Protein 6NDT (pdb70)

Solvent-accessible surface area: 8958 Å² total

Sequence (176 aa):
AKATTSVNYANLDKRLPELPEGANRAQILESTWSTEFKVYDSFGEAHELQIDFARVPGEVNAWRATVNVDPTNADATATRVGIGTTDGVQNSFIVRFDNNGHLASVTDTAGNVTSPAGQVLVQISYNVVGANPDEAGAPTRHTFDVNLGEIGTSKNTITQFSDKSTTKAYEQDGYT

B-factor: mean 23.81, std 9.83, range [10.83, 78.54]

Foldseek 3Di:
DFFWAEWFKAEDALPQDAQDDPHDPVSVVSFKDKEWDWTAHPVFDIWIKIWIWGADPPDRQKIKIFIAIHVVCRVQFQKAKAQVDRPPFHRMWMWGADPVFWTQWIATPVGDIDDRWFKDKMKMKTFPPPPQDDPVRHGDMDIHIYTQGTTPDRPSHYGHYNDDDDMYTDDIDGHD

Nearest PDB structures (foldseek):
  6ndt-assembly1_B  TM=1.006E+00  e=4.649E-35  Treponema denticola
  6ndw-assembly1_B  TM=9.366E-01  e=1.272E-30  Treponema denticola
  6ndv-assembly1_B  TM=9.357E-01  e=3.887E-30  Treponema denticola
  6ndx-assembly1_B  TM=9.456E-01  e=4.999E-29  Treponema denticola
  6ndx-assembly1_D  TM=9.474E-01  e=1.374E-28  Treponema denticola

Secondary structure (DSSP, 8-state):
-B---EEEE----TTPPPPPTT--HHHHHHT-EEEEEEEE-TTS-EEEEEEEEEEPTT-TTEEEEEEEESGGGHHHHT-EEESS-SSS--SEEEEEE-TTSBEEEEEETT--B--SSSEEEEEEEEE-TTS---TTSPPPEEEEEEEEEETT--TTS-B--SS-----EEEE--B-

Radius of gyration: 16.21 Å; Cα contacts (8 Å, |Δi|>4): 468; chains: 1; bounding box: 36×46×31 Å

Structure (mmCIF, N/CA/C/O backbone):
data_6NDT
#
_entry.id   6NDT
#
_cell.length_a   38.488
_cell.length_b   48.344
_cell.length_c   98.946
_cell.angle_alpha   90.00
_cell.angle_beta   90.00
_cell.angle_gamma   90.00
#
_symmetry.space_group_name_H-M   'P 21 21 21'
#
loop_
_entity.id
_entity.type
_entity.pdbx_description
1 polymer 'Flagellar hook protein FlgE'
2 water water
#
loop_
_atom_site.group_PDB
_atom_site.id
_atom_site.type_symbol
_atom_site.label_atom_id
_atom_site.label_alt_id
_atom_site.label_comp_id
_atom_site.label_asym_id
_atom_site.label_entity_id
_atom_site.label_seq_id
_atom_site.pdbx_PDB_ins_code
_atom_site.Cartn_x
_atom_site.Cartn_y
_atom_site.Cartn_z
_atom_site.occupancy
_atom_site.B_iso_or_equiv
_atom_site.auth_seq_id
_atom_site.auth_comp_id
_atom_site.auth_asym_id
_atom_site.auth_atom_id
_atom_site.pdbx_PDB_model_num
ATOM 1 N N . ALA A 1 2 ? -5.267 11.252 20.028 1.00 36.44 1 ALA B N 1
ATOM 2 C CA . ALA A 1 2 ? -5.272 9.860 19.515 1.00 30.89 1 ALA B CA 1
ATOM 3 C C . ALA A 1 2 ? -3.945 9.559 18.812 1.00 32.21 1 ALA B C 1
ATOM 4 O O . ALA A 1 2 ? -3.454 10.435 18.082 1.00 34.82 1 ALA B O 1
ATOM 11 N N . LYS A 1 3 ? -3.402 8.357 19.021 1.00 24.49 2 LYS B N 1
ATOM 12 C CA . LYS A 1 3 ? -2.159 7.907 18.406 1.00 22.44 2 LYS B CA 1
ATOM 13 C C . LYS A 1 3 ? -2.438 6.639 17.605 1.00 20.86 2 LYS B C 1
ATOM 14 O O . LYS A 1 3 ? -2.936 5.651 18.153 1.00 20.4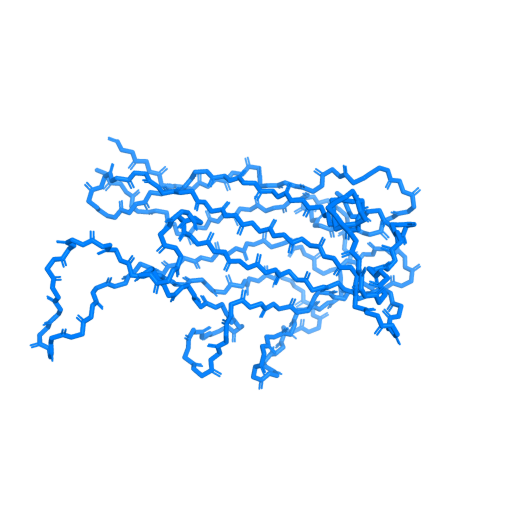7 2 LYS B O 1
ATOM 33 N N . ALA A 1 4 ? -2.111 6.657 16.317 1.00 19.88 3 ALA B N 1
ATOM 34 C CA . ALA A 1 4 ? -2.261 5.461 15.498 1.00 21.28 3 ALA B CA 1
ATOM 35 C C . ALA A 1 4 ? -1.266 4.388 15.926 1.00 18.64 3 ALA B C 1
ATOM 36 O O . ALA A 1 4 ? -0.114 4.673 16.254 1.00 21.11 3 ALA B O 1
ATOM 43 N N . THR A 1 5 ? -1.731 3.140 15.914 1.00 16.68 4 THR B N 1
ATOM 44 C CA . THR A 1 5 ? -0.846 2.005 16.111 1.00 17.11 4 THR B CA 1
ATOM 45 C C . THR A 1 5 ? 0.316 2.050 15.128 1.00 17.05 4 THR B C 1
ATOM 46 O O . THR A 1 5 ? 0.146 2.303 13.930 1.00 16.42 4 THR B O 1
ATOM 57 N N . THR A 1 6 ? 1.508 1.710 15.624 1.00 17.48 5 THR B N 1
ATOM 58 C CA . THR A 1 6 ? 2.741 1.596 14.804 1.00 18.55 5 THR B CA 1
ATOM 59 C C . THR A 1 6 ? 3.307 0.174 14.914 1.00 17.90 5 THR B C 1
ATOM 60 O O . THR A 1 6 ? 3.999 -0.230 13.970 1.00 17.35 5 THR B O 1
ATOM 71 N N . SER A 1 7 ? 3.009 -0.581 15.981 1.00 18.21 6 SER B N 1
ATOM 72 C CA . SER A 1 7 ? 3.568 -1.914 16.126 1.00 18.39 6 SER B CA 1
ATOM 73 C C . SER A 1 7 ? 2.641 -2.760 16.980 1.00 17.40 6 SER B C 1
ATOM 74 O O . SER A 1 7 ? 2.092 -2.279 17.975 1.00 19.91 6 SER B O 1
ATOM 82 N N . VAL A 1 8 ? 2.483 -4.020 16.600 1.00 16.51 7 VAL B N 1
ATOM 83 C CA . VAL A 1 8 ? 1.756 -5.039 17.344 1.00 15.62 7 VAL B CA 1
ATOM 84 C C . VAL A 1 8 ? 2.718 -6.198 17.552 1.00 17.91 7 VAL B C 1
ATOM 85 O O . VAL A 1 8 ? 3.251 -6.741 16.575 1.00 16.82 7 VAL B O 1
ATOM 98 N N . ASN A 1 9 ? 2.929 -6.598 18.795 1.00 16.81 8 ASN B N 1
ATOM 99 C CA . ASN A 1 9 ? 3.866 -7.664 19.133 1.00 16.38 8 ASN B CA 1
ATOM 100 C C . ASN A 1 9 ? 3.103 -8.939 19.437 1.00 18.66 8 ASN B C 1
ATOM 101 O O . ASN A 1 9 ? 2.112 -8.905 20.179 1.00 18.54 8 ASN B O 1
ATOM 112 N N . TYR A 1 10 ? 3.546 -10.043 18.840 1.00 16.89 9 TYR B N 1
ATOM 113 C CA . TYR A 1 10 ? 2.948 -11.390 19.005 1.00 17.14 9 TYR B CA 1
ATOM 114 C C . TYR A 1 10 ? 3.939 -12.312 19.703 1.00 18.33 9 TYR B C 1
ATOM 115 O O . TYR A 1 10 ? 5.154 -12.096 19.580 1.00 21.19 9 TYR B O 1
ATOM 133 N N . ALA A 1 11 ? 3.431 -13.308 20.422 1.00 18.96 10 ALA B N 1
ATOM 134 C CA . ALA A 1 11 ? 4.293 -14.310 21.044 1.00 19.45 10 ALA B CA 1
ATOM 135 C C . ALA A 1 11 ? 3.410 -15.531 21.213 1.00 19.09 10 ALA B C 1
ATOM 136 O O . ALA A 1 11 ? 2.234 -15.516 20.855 1.00 21.20 10 ALA B O 1
ATOM 148 N N . ASN A 1 13 ? 2.642 -19.847 21.114 1.00 15.76 12 ASN B N 1
ATOM 149 C CA . ASN A 1 13 ? 2.954 -21.054 20.301 1.00 14.37 12 ASN B CA 1
ATOM 150 C C . ASN A 1 13 ? 1.887 -21.488 19.286 1.00 14.80 12 ASN B C 1
ATOM 151 O O . ASN A 1 13 ? 0.695 -21.298 19.542 1.00 16.10 12 ASN B O 1
ATOM 162 N N . LEU A 1 14 ? 2.351 -22.069 18.172 1.00 13.23 13 LEU B N 1
ATOM 163 C CA . LEU A 1 14 ? 1.537 -22.773 17.180 1.00 14.53 13 LEU B CA 1
ATOM 164 C C . LEU A 1 14 ? 1.803 -24.269 17.331 1.00 13.21 13 LEU B C 1
ATOM 165 O O . LEU A 1 14 ? 2.953 -24.706 17.284 1.00 14.37 13 LEU B O 1
ATOM 181 N N . ASP A 1 15 ? 0.745 -25.055 17.521 1.00 16.67 14 ASP B N 1
ATOM 182 C CA . ASP A 1 15 ? 0.920 -26.482 17.801 1.00 15.07 14 ASP B CA 1
ATOM 183 C C . ASP A 1 15 ? 1.405 -27.189 16.551 1.00 14.94 14 ASP B C 1
ATOM 184 O O . ASP A 1 15 ? 0.652 -27.341 15.584 1.00 15.15 14 ASP B O 1
ATOM 193 N N . LYS A 1 16 ? 2.638 -27.686 16.593 1.00 15.07 15 LYS B N 1
ATOM 194 C CA . LYS A 1 16 ? 3.190 -28.463 15.479 1.00 17.28 15 LYS B CA 1
ATOM 195 C C . LYS A 1 16 ? 2.296 -29.638 15.091 1.00 17.23 15 LYS B C 1
ATOM 196 O O . LYS A 1 16 ? 2.327 -30.084 13.929 1.00 20.18 15 LYS B O 1
ATOM 215 N N . ARG A 1 17 ? 1.491 -30.154 16.027 1.00 18.14 16 ARG B N 1
ATOM 216 C CA . ARG A 1 17 ? 0.666 -31.340 15.790 1.00 19.39 16 ARG B CA 1
ATOM 217 C C . ARG A 1 17 ? -0.674 -31.023 15.123 1.00 21.41 16 ARG B C 1
ATOM 218 O O . ARG A 1 17 ? -1.426 -31.951 14.809 1.00 23.22 16 ARG B O 1
ATOM 239 N N . LEU A 1 18 ? -0.984 -29.764 14.848 1.00 21.04 17 LEU B N 1
ATOM 240 C CA . LEU A 1 18 ? -2.267 -29.438 14.242 1.00 21.27 17 LEU B CA 1
ATOM 241 C C . LEU A 1 18 ? -2.382 -30.134 12.899 1.00 24.50 17 LEU B C 1
ATOM 242 O O . LEU A 1 18 ? -1.407 -30.178 12.138 1.00 21.80 17 LEU B O 1
ATOM 258 N N . PRO A 1 19 ? -3.545 -30.677 12.546 1.00 26.22 18 PRO B N 1
ATOM 259 C CA . PRO A 1 19 ? -3.658 -31.365 11.257 1.00 26.47 18 PRO B CA 1
ATOM 260 C C . PRO A 1 19 ? -3.663 -30.374 10.107 1.00 25.26 18 PRO B C 1
ATOM 261 O O . PRO A 1 19 ? -4.161 -29.249 10.238 1.00 23.00 18 PRO B O 1
ATOM 272 N N . GLU A 1 20 ? -3.091 -30.809 8.985 1.00 25.32 19 GLU B N 1
ATOM 273 C CA . GLU A 1 20 ? -3.237 -30.073 7.738 1.00 28.57 19 GLU B CA 1
ATOM 274 C C . GLU A 1 20 ? -4.706 -30.038 7.341 1.00 26.23 19 GLU B C 1
ATOM 275 O O . GLU A 1 20 ? -5.467 -30.967 7.621 1.00 26.05 19 GLU B O 1
ATOM 287 N N . LEU A 1 21 ? -5.112 -28.948 6.703 1.00 26.44 20 LEU B N 1
ATOM 288 C CA . LEU A 1 21 ? -6.482 -28.830 6.216 1.00 24.77 20 LEU B CA 1
ATOM 289 C C . LEU A 1 21 ? -6.733 -29.910 5.174 1.00 32.71 20 LEU B C 1
ATOM 290 O O . LEU A 1 21 ? -5.937 -30.056 4.232 1.00 29.71 20 LEU B O 1
ATOM 306 N N . PRO A 1 22 ? -7.787 -30.738 5.319 1.00 25.95 21 PRO B N 1
ATOM 307 C CA . PRO A 1 22 ? -8.068 -31.788 4.343 1.00 34.97 21 PRO B CA 1
ATOM 308 C C . PRO A 1 22 ? -8.740 -31.240 3.079 1.00 38.29 21 PRO B C 1
ATOM 309 O O . PRO A 1 22 ? -9.285 -30.159 3.126 1.00 30.62 21 PRO B O 1
ATOM 320 N N . GLU A 1 23 ? -8.671 -31.997 1.982 1.00 40.39 22 GLU B N 1
ATOM 321 C CA . GLU A 1 23 ? -9.313 -31.625 0.697 1.00 42.97 22 GLU B CA 1
ATOM 322 C C . GLU A 1 23 ? -10.826 -31.597 0.951 1.00 38.14 22 GLU B C 1
ATOM 323 O O . GLU A 1 23 ? -11.312 -32.525 1.624 1.00 38.69 22 GLU B O 1
ATOM 335 N N . GLY A 1 24 ? -11.543 -30.575 0.473 1.00 35.94 23 GLY B N 1
ATOM 336 C CA . GLY A 1 24 ? -12.996 -30.438 0.674 1.00 34.92 23 GLY B CA 1
ATOM 337 C C . GLY A 1 24 ? -13.366 -30.409 2.146 1.00 37.56 23 GLY B C 1
ATOM 338 O O . GLY A 1 24 ? -14.381 -31.030 2.505 1.00 35.71 23 GLY B O 1
ATOM 342 N N . ALA A 1 25 ? -12.591 -29.698 2.972 1.00 34.65 24 ALA B N 1
ATOM 343 C CA . ALA A 1 25 ? -12.844 -29.597 4.400 1.00 36.63 24 ALA B CA 1
ATOM 344 C C . ALA A 1 25 ? -14.245 -29.065 4.672 1.00 33.11 24 ALA B C 1
ATOM 345 O O . ALA A 1 25 ? -14.760 -28.215 3.942 1.00 36.47 24 ALA B O 1
ATOM 352 N N . ASN A 1 26 ? -14.829 -29.549 5.770 1.00 35.27 25 ASN B N 1
ATOM 353 C CA . ASN A 1 26 ? -16.156 -29.070 6.235 1.00 33.97 25 ASN B CA 1
ATOM 354 C C . ASN A 1 26 ? -15.940 -27.961 7.276 1.00 35.94 25 ASN B C 1
ATOM 355 O O . ASN A 1 26 ? -14.775 -27.622 7.558 1.00 30.98 25 ASN B O 1
ATOM 360 N N . ARG A 1 27 ? -17.026 -27.424 7.834 1.00 36.66 26 ARG B N 1
ATOM 361 C CA . ARG A 1 27 ? -16.922 -26.324 8.830 1.00 36.80 26 ARG B CA 1
ATOM 362 C C . ARG A 1 27 ? -16.059 -26.764 10.018 1.00 38.47 26 ARG B C 1
ATOM 363 O O . ARG A 1 27 ? -15.158 -26.001 10.406 1.00 34.33 26 ARG B O 1
ATOM 371 N N . ALA A 1 28 ? -16.322 -27.947 10.575 1.00 34.20 27 ALA B N 1
ATOM 372 C CA . ALA A 1 28 ? -15.553 -28.392 11.730 1.00 34.64 27 ALA B CA 1
ATOM 373 C C . ALA A 1 28 ? -14.082 -28.619 11.379 1.00 28.28 27 ALA B C 1
ATOM 374 O O . ALA A 1 28 ? -13.209 -28.387 12.220 1.00 31.24 27 ALA B O 1
ATOM 376 N N . GLN A 1 29 ? -13.797 -29.084 10.162 1.00 30.49 28 GLN B N 1
ATOM 377 C CA . GLN A 1 29 ? -12.421 -29.360 9.761 1.00 25.79 28 GLN B CA 1
ATOM 378 C C . GLN A 1 29 ? -11.637 -28.077 9.531 1.00 29.40 28 GLN B C 1
ATOM 379 O O . GLN A 1 29 ? -10.444 -28.013 9.838 1.00 27.62 28 GLN B O 1
ATOM 385 N N . ILE A 1 30 ? -12.281 -27.042 8.994 1.00 28.20 29 ILE B N 1
ATOM 386 C CA . ILE A 1 30 ? -11.590 -25.765 8.830 1.00 28.31 29 ILE B CA 1
ATOM 387 C C . ILE A 1 30 ? -11.211 -25.202 10.192 1.00 28.60 29 ILE B C 1
ATOM 388 O O . ILE A 1 30 ? -10.063 -24.790 10.421 1.00 26.67 29 ILE B O 1
ATOM 404 N N . LEU A 1 31 ? -12.164 -25.203 11.127 1.00 29.09 30 LEU B N 1
ATOM 405 C CA . LEU A 1 31 ? -11.888 -24.727 12.477 1.00 31.10 30 LEU B CA 1
ATOM 406 C C . LEU A 1 31 ? -10.761 -25.517 13.132 1.00 30.03 30 LEU B C 1
ATOM 407 O O . LEU A 1 31 ? -9.924 -24.944 13.836 1.00 26.96 30 LEU B O 1
ATOM 423 N N . GLU A 1 32 ? -10.736 -26.836 12.930 1.00 25.88 31 GLU B N 1
ATOM 424 C CA . GLU A 1 32 ? -9.745 -27.689 13.571 1.00 27.15 31 GLU B CA 1
ATOM 425 C C . GLU A 1 32 ? -8.337 -27.450 13.040 1.00 28.13 31 GLU B C 1
ATOM 426 O O . GLU A 1 32 ? -7.355 -27.680 13.764 1.00 29.12 31 GLU B O 1
ATOM 438 N N . SER A 1 33 ? -8.212 -27.035 11.788 1.00 20.18 32 SER B N 1
ATOM 439 C CA . SER A 1 33 ? -6.905 -26.853 11.169 1.00 21.89 32 SER B CA 1
ATOM 440 C C . SER A 1 33 ? -6.415 -25.412 11.203 1.00 19.29 32 SER B C 1
ATOM 441 O O . SER A 1 33 ? -5.367 -25.117 10.640 1.00 24.00 32 SER B O 1
ATOM 449 N N . THR A 1 34 ? -7.139 -24.518 11.845 1.00 19.04 33 THR B N 1
ATOM 450 C CA . THR A 1 34 ? -6.785 -23.109 11.842 1.00 19.38 33 THR B CA 1
ATOM 451 C C . THR A 1 34 ? -6.708 -22.611 13.272 1.00 20.84 33 THR B C 1
ATOM 452 O O . THR A 1 34 ? -7.586 -22.916 14.094 1.00 21.75 33 THR B O 1
ATOM 463 N N . TRP A 1 35 ? -5.655 -21.857 13.575 1.00 15.50 34 TRP B N 1
ATOM 464 C CA . TRP A 1 35 ? -5.545 -21.128 14.834 1.00 14.88 34 TRP B CA 1
ATOM 465 C C . TRP A 1 35 ? -5.805 -19.654 14.542 1.00 15.36 34 TRP B C 1
ATOM 466 O O . TRP A 1 35 ? -5.036 -19.016 13.814 1.00 15.02 34 TRP B O 1
ATOM 487 N N . SER A 1 36 ? -6.896 -19.111 15.048 1.00 17.20 35 SER B N 1
ATOM 488 C CA . SER A 1 36 ? -7.302 -17.740 14.752 1.00 18.51 35 SER B CA 1
ATOM 489 C C . SER A 1 36 ? -7.063 -16.819 15.932 1.00 18.51 35 SER B C 1
ATOM 490 O O . SER A 1 36 ? -7.354 -17.187 17.081 1.00 21.72 35 SER B O 1
ATOM 498 N N . THR A 1 37 ? -6.540 -15.623 15.648 1.00 15.30 36 THR B N 1
ATOM 499 C CA . THR A 1 37 ? -6.200 -14.626 16.647 1.00 16.28 36 THR B CA 1
ATOM 500 C C . THR A 1 37 ? -6.807 -13.284 16.267 1.00 15.31 36 THR B C 1
ATOM 501 O O . THR A 1 37 ? -6.963 -12.971 15.079 1.00 14.63 36 THR B O 1
ATOM 512 N N . GLU A 1 38 ? -7.097 -12.451 17.252 1.00 15.20 37 GLU B N 1
ATOM 513 C CA . GLU A 1 38 ? -7.635 -11.122 17.003 1.00 17.74 37 GLU B CA 1
ATOM 514 C C . GLU A 1 38 ? -7.100 -10.149 18.042 1.00 16.25 37 GLU B C 1
ATOM 515 O O . GLU A 1 38 ? -6.821 -10.536 19.176 1.00 20.34 37 GLU B O 1
ATOM 527 N N . PHE A 1 39 ? -6.972 -8.883 17.658 1.00 16.33 38 PHE B N 1
ATOM 528 C CA . PHE A 1 39 ? -6.499 -7.848 18.569 1.00 17.19 38 PHE B CA 1
ATOM 529 C C . PHE A 1 39 ? -6.957 -6.508 18.024 1.00 19.58 38 PHE B C 1
ATOM 530 O O . PHE A 1 39 ? -7.077 -6.340 16.815 1.00 22.01 38 PHE B O 1
ATOM 547 N N . LYS A 1 40 ? -7.103 -5.528 18.905 1.00 18.84 39 LYS B N 1
ATOM 548 C CA . LYS A 1 40 ? -7.564 -4.170 18.537 1.00 19.74 39 LYS B CA 1
ATOM 549 C C . LYS A 1 40 ? -6.379 -3.250 18.217 1.00 20.82 39 LYS B C 1
ATOM 550 O O . LYS A 1 40 ? -5.438 -3.201 19.017 1.00 22.93 39 LYS B O 1
ATOM 569 N N . VAL A 1 41 ? -6.413 -2.598 17.052 1.00 19.92 40 VAL B N 1
ATOM 570 C CA . VAL A 1 41 ? -5.500 -1.530 16.672 1.00 19.14 40 VAL B CA 1
ATOM 571 C C . VAL A 1 41 ? -6.304 -0.239 16.492 1.00 18.04 40 VAL B C 1
ATOM 572 O O . VAL A 1 41 ? -7.537 -0.250 16.432 1.00 20.81 40 VAL B O 1
ATOM 585 N N . TYR A 1 42 ? -5.578 0.874 16.389 1.00 16.29 41 TYR B N 1
ATOM 586 C CA . TYR A 1 42 ? -6.195 2.182 16.280 1.00 15.90 41 TYR B CA 1
ATOM 587 C C . TYR A 1 42 ? -5.625 2.953 15.112 1.00 17.43 41 TYR B C 1
ATOM 588 O O . TYR A 1 42 ? -4.412 2.957 14.900 1.00 18.34 41 TYR B O 1
ATOM 606 N N . ASP A 1 43 ? -6.501 3.676 14.407 1.00 18.58 42 ASP B N 1
ATOM 607 C CA . ASP A 1 43 ? -6.068 4.565 13.337 1.00 21.19 42 ASP B CA 1
ATOM 608 C C . ASP A 1 43 ? -5.782 5.976 13.878 1.00 19.95 42 ASP B C 1
ATOM 609 O O . ASP A 1 43 ? -5.904 6.260 15.075 1.00 22.86 42 ASP B O 1
ATOM 618 N N . SER A 1 44 ? -5.344 6.862 12.981 1.00 23.59 43 SER B N 1
ATOM 619 C CA . SER A 1 44 ? -4.969 8.209 13.398 1.00 23.84 43 SER B CA 1
ATOM 620 C C . SER A 1 44 ? -6.183 9.077 13.699 1.00 22.99 43 SER B C 1
ATOM 621 O O . SER A 1 44 ? -6.029 10.156 14.284 1.00 29.13 43 SER B O 1
ATOM 629 N N . PHE A 1 45 ? -7.374 8.630 13.342 1.00 25.56 44 PHE B N 1
ATOM 630 C CA . PHE A 1 45 ? -8.615 9.335 13.617 1.00 28.25 44 PHE B CA 1
ATOM 631 C C . PHE A 1 45 ? -9.273 8.872 14.906 1.00 31.13 44 PHE B C 1
ATOM 632 O O . PHE A 1 45 ? -10.403 9.281 15.200 1.00 40.12 44 PHE B O 1
ATOM 649 N N . GLY A 1 46 ? -8.591 8.045 15.691 1.00 28.90 45 GLY B N 1
ATOM 650 C CA . GLY A 1 46 ? -9.127 7.592 16.954 1.00 33.41 45 GLY B CA 1
ATOM 651 C C . GLY A 1 46 ? -10.057 6.403 16.900 1.00 37.29 45 GLY B C 1
ATOM 652 O O . GLY A 1 46 ? -10.621 6.036 17.936 1.00 37.97 45 GLY B O 1
ATOM 656 N N . GLU A 1 47 ? -10.232 5.775 15.743 1.00 26.35 46 GLU B N 1
ATOM 657 C CA . GLU A 1 47 ? -11.156 4.660 15.625 1.00 26.31 46 GLU B CA 1
ATOM 658 C C . GLU A 1 47 ? -10.405 3.347 15.789 1.00 26.15 46 GLU B C 1
ATOM 659 O O . GLU A 1 47 ? -9.267 3.193 15.305 1.00 22.60 46 GLU B O 1
ATOM 671 N N . ALA A 1 48 ? -11.057 2.402 16.461 1.00 23.53 47 ALA B N 1
ATOM 672 C CA . ALA A 1 48 ? -10.517 1.060 16.626 1.00 21.66 47 ALA B CA 1
ATOM 673 C C . ALA A 1 48 ? -10.870 0.179 15.432 1.00 21.90 47 ALA B C 1
ATOM 674 O O . ALA A 1 48 ? -11.934 0.322 14.817 1.00 24.11 47 ALA B O 1
ATOM 681 N N . HIS A 1 49 ? -9.947 -0.729 15.097 1.00 19.70 48 HIS B N 1
ATOM 682 C CA . HIS A 1 49 ? -10.150 -1.744 14.065 1.00 17.56 48 HIS B CA 1
ATOM 683 C C . HIS A 1 49 ? -9.729 -3.095 14.632 1.00 17.56 48 HIS B C 1
ATOM 684 O O . HIS A 1 49 ? -8.893 -3.171 15.545 1.00 20.40 48 HIS B O 1
ATOM 699 N N . GLU A 1 50 ? -10.320 -4.166 14.102 1.00 18.71 49 GLU B N 1
ATOM 700 C CA . GLU A 1 50 ? -9.972 -5.519 14.519 1.00 17.98 49 GLU B CA 1
ATOM 701 C C . GLU A 1 50 ? -8.912 -6.104 13.585 1.00 15.48 49 GLU B C 1
ATOM 702 O O . GLU A 1 50 ? -9.126 -6.202 12.370 1.00 16.43 49 GLU B O 1
ATOM 714 N N . LEU A 1 51 ? -7.786 -6.503 14.131 1.00 15.20 50 LEU B N 1
ATOM 715 C CA . LEU A 1 51 ? -6.730 -7.187 13.395 1.00 15.14 50 LEU B CA 1
ATOM 716 C C . LEU A 1 51 ? -6.866 -8.688 13.596 1.00 16.00 50 LEU B C 1
ATOM 717 O O . LEU A 1 51 ? -6.693 -9.186 14.704 1.00 16.49 50 LEU B O 1
ATOM 733 N N . GLN A 1 52 ? -7.188 -9.407 12.538 1.00 13.46 51 GLN B N 1
ATOM 734 C CA . GLN A 1 52 ? -7.360 -10.849 12.578 1.00 13.48 51 GLN B CA 1
ATOM 735 C C . GLN A 1 52 ? -6.204 -11.511 11.849 1.00 14.91 51 GLN B C 1
ATOM 736 O O . GLN A 1 52 ? -5.900 -11.139 10.712 1.00 14.27 51 GLN B O 1
ATOM 750 N N . ILE A 1 53 ? -5.510 -12.438 12.498 1.00 12.65 52 ILE B N 1
ATOM 751 C CA . ILE A 1 53 ? -4.499 -13.240 11.829 1.00 14.27 52 ILE B CA 1
ATOM 752 C C . ILE A 1 53 ? -4.836 -14.694 12.062 1.00 16.11 52 ILE B C 1
ATOM 753 O O . ILE A 1 53 ? -4.925 -15.138 13.221 1.00 15.95 52 ILE B O 1
ATOM 769 N N . ASP A 1 54 ? -5.019 -15.433 10.986 1.00 14.50 53 ASP B N 1
ATOM 770 C CA . ASP A 1 54 ? -5.326 -16.856 11.017 1.00 16.22 53 ASP B CA 1
ATOM 771 C C . ASP A 1 54 ? -4.137 -17.664 10.518 1.00 15.34 53 ASP B C 1
ATOM 772 O O . ASP A 1 54 ? -3.588 -17.377 9.449 1.00 15.71 53 ASP B O 1
ATOM 781 N N . PHE A 1 55 ? -3.745 -18.675 11.278 1.00 14.56 54 PHE B N 1
ATOM 782 C CA . PHE A 1 55 ? -2.618 -19.504 10.937 1.00 12.42 54 PHE B CA 1
ATOM 783 C C . PHE A 1 55 ? -3.050 -20.928 10.608 1.00 13.50 54 PHE B C 1
ATOM 784 O O . PHE A 1 55 ? -3.837 -21.544 11.343 1.00 15.88 54 PHE B O 1
ATOM 801 N N . ALA A 1 56 ? -2.444 -21.505 9.587 1.00 12.44 55 ALA B N 1
ATOM 802 C CA . ALA A 1 56 ? -2.704 -22.886 9.229 1.00 13.39 55 ALA B CA 1
ATOM 803 C C . ALA A 1 56 ? -1.436 -23.445 8.599 1.00 14.72 55 ALA B C 1
ATOM 804 O O . ALA A 1 56 ? -0.666 -22.718 7.950 1.00 16.09 55 ALA B O 1
ATOM 811 N N . ARG A 1 57 ? -1.210 -24.738 8.754 1.00 14.83 56 ARG B N 1
ATOM 812 C CA . ARG A 1 57 ? -0.016 -25.339 8.179 1.00 15.71 56 ARG B CA 1
ATOM 813 C C . ARG A 1 57 ? -0.026 -25.299 6.646 1.00 16.16 56 ARG B C 1
ATOM 814 O O . ARG A 1 57 ? -1.077 -25.388 5.992 1.00 19.88 56 ARG B O 1
ATOM 835 N N . VAL A 1 58 ? 1.164 -25.151 6.073 1.00 15.98 57 VAL B N 1
ATOM 836 C CA . VAL A 1 58 ? 1.345 -25.229 4.629 1.00 18.98 57 VAL B CA 1
ATOM 837 C C . VAL A 1 58 ? 1.340 -26.708 4.268 1.00 21.70 57 VAL B C 1
ATOM 838 O O . VAL A 1 58 ? 2.196 -27.460 4.743 1.00 21.05 57 VAL B O 1
ATOM 851 N N . PRO A 1 59 ? 0.382 -27.183 3.480 1.00 24.36 58 PRO B N 1
ATOM 852 C CA . PRO A 1 59 ? 0.378 -28.608 3.120 1.00 27.01 58 PRO B CA 1
ATOM 853 C C . PRO A 1 59 ? 1.625 -28.965 2.325 1.00 24.26 58 PRO B C 1
ATOM 854 O O . PRO A 1 59 ? 2.020 -28.258 1.404 1.00 24.95 58 PRO B O 1
ATOM 865 N N . GLY A 1 60 ? 2.289 -30.023 2.752 1.00 29.23 59 GLY B N 1
ATOM 866 C CA . GLY A 1 60 ? 3.444 -30.514 2.049 1.00 28.34 59 GLY B CA 1
ATOM 867 C C . GLY A 1 60 ? 4.778 -29.901 2.420 1.00 28.95 59 GLY B C 1
ATOM 868 O O . GLY A 1 60 ? 5.787 -30.234 1.781 1.00 31.11 59 GLY B O 1
ATOM 872 N N . GLU A 1 61 ? 4.835 -29.009 3.412 1.00 21.16 60 GLU B N 1
ATOM 873 C CA . GLU A 1 61 ? 6.112 -28.459 3.853 1.00 19.99 60 GLU B CA 1
ATOM 874 C C . GLU A 1 61 ? 6.138 -28.453 5.380 1.00 16.99 60 GLU B C 1
ATOM 875 O O . GLU A 1 61 ? 5.376 -27.717 6.007 1.00 19.35 60 GLU B O 1
ATOM 887 N N . VAL A 1 62 ? 7.028 -29.241 5.975 1.00 18.32 61 VAL B N 1
ATOM 888 C CA . VAL A 1 62 ? 7.105 -29.332 7.430 1.00 19.93 61 VAL B CA 1
ATOM 889 C C . VAL A 1 62 ? 7.627 -28.022 7.995 1.00 18.01 61 VAL B C 1
ATOM 890 O O . VAL A 1 62 ? 8.439 -27.331 7.376 1.00 18.70 61 VAL B O 1
ATOM 903 N N . ASN A 1 63 ? 7.158 -27.674 9.183 1.00 17.43 62 ASN B N 1
ATOM 904 C CA . ASN A 1 63 ? 7.633 -26.507 9.916 1.00 15.25 62 ASN B CA 1
ATOM 905 C C . ASN A 1 63 ? 7.273 -25.191 9.246 1.00 15.71 62 ASN B C 1
ATOM 906 O O . ASN A 1 63 ? 7.908 -24.160 9.490 1.00 16.41 62 ASN B O 1
ATOM 917 N N . ALA A 1 64 ? 6.247 -25.194 8.413 1.00 14.49 63 ALA B N 1
ATOM 918 C CA . ALA A 1 64 ? 5.837 -24.005 7.669 1.00 15.57 63 ALA B CA 1
ATOM 919 C C . ALA A 1 64 ? 4.349 -23.760 7.844 1.00 13.84 63 ALA B C 1
ATOM 920 O O . ALA A 1 64 ? 3.542 -24.686 7.738 1.00 13.90 63 ALA B O 1
ATOM 927 N N . TRP A 1 65 ? 3.990 -22.499 8.103 1.00 13.05 64 TRP B N 1
ATOM 928 C CA . TRP A 1 65 ? 2.615 -22.083 8.332 1.00 10.83 64 TRP B CA 1
ATOM 929 C C . TRP A 1 65 ? 2.286 -20.868 7.491 1.00 11.78 64 TRP B C 1
ATOM 930 O O . TRP A 1 65 ? 3.123 -19.968 7.336 1.00 12.98 64 TRP B O 1
ATOM 951 N N . ARG A 1 66 ? 1.063 -20.800 7.000 1.00 11.69 65 ARG B N 1
ATOM 952 C CA . ARG A 1 66 ? 0.574 -19.624 6.293 1.00 12.16 65 ARG B CA 1
ATOM 953 C C . ARG A 1 66 ? -0.291 -18.826 7.247 1.00 13.14 65 ARG B C 1
ATOM 954 O O . ARG A 1 66 ? -1.205 -19.377 7.880 1.00 14.72 65 ARG B O 1
ATOM 975 N N . ALA A 1 67 ? 0.023 -17.552 7.391 1.00 12.94 66 ALA B N 1
ATOM 976 C CA . ALA A 1 67 ? -0.736 -16.600 8.190 1.00 13.15 66 ALA B CA 1
ATOM 977 C C . ALA A 1 67 ? -1.488 -15.692 7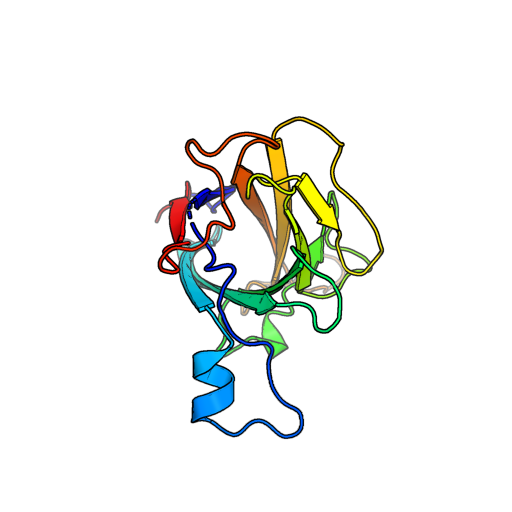.229 1.00 13.16 66 ALA B C 1
ATOM 978 O O . ALA A 1 67 ? -0.881 -15.110 6.318 1.00 15.27 66 ALA B O 1
ATOM 985 N N . THR A 1 68 ? -2.799 -15.598 7.389 1.00 12.17 67 THR B N 1
ATOM 986 C CA . THR A 1 68 ? -3.645 -14.747 6.566 1.00 11.16 67 THR B CA 1
ATOM 987 C C . THR A 1 68 ? -4.156 -13.619 7.445 1.00 12.45 67 THR B C 1
ATOM 988 O O . THR A 1 68 ? -4.726 -13.882 8.506 1.00 13.37 67 THR B O 1
ATOM 999 N N . VAL A 1 69 ? -3.948 -12.380 7.009 1.00 12.07 68 VAL B N 1
ATOM 1000 C CA . VAL A 1 69 ? -4.147 -11.188 7.823 1.00 10.98 68 VAL B CA 1
ATOM 1001 C C . VAL A 1 69 ? -5.246 -10.332 7.224 1.00 10.86 68 VAL B C 1
ATOM 1002 O O . VAL A 1 69 ? -5.208 -10.024 6.022 1.00 12.27 68 VAL B O 1
ATOM 1015 N N . ASN A 1 70 ? -6.176 -9.885 8.050 1.00 11.53 69 ASN B N 1
ATOM 1016 C CA . ASN A 1 70 ? -7.174 -8.925 7.605 1.00 13.21 69 ASN B CA 1
ATOM 1017 C C . ASN A 1 70 ? -7.476 -7.950 8.724 1.00 12.88 69 ASN B C 1
ATOM 1018 O O . ASN A 1 70 ? -7.701 -8.363 9.871 1.00 12.80 69 ASN B O 1
ATOM 1029 N N . VAL A 1 71 ? -7.516 -6.675 8.399 1.00 12.43 70 VAL B N 1
ATOM 1030 C CA . VAL A 1 71 ? -8.064 -5.660 9.285 1.00 12.70 70 VAL B CA 1
ATOM 1031 C C . VAL A 1 71 ? -9.541 -5.478 8.960 1.00 15.47 70 VAL B C 1
ATOM 1032 O O . VAL A 1 71 ? -9.925 -5.280 7.800 1.00 15.64 70 VAL B O 1
ATOM 1045 N N . ASP A 1 72 ? -10.386 -5.526 10.008 1.00 16.02 71 ASP B N 1
ATOM 1046 C CA . ASP A 1 72 ? -11.849 -5.528 9.913 1.00 15.88 71 ASP B CA 1
ATOM 1047 C C . ASP A 1 72 ? -12.417 -6.648 9.048 1.00 17.94 71 ASP B C 1
ATOM 1048 O O . ASP A 1 72 ? -12.927 -6.393 7.950 1.00 17.14 71 ASP B O 1
ATOM 1057 N N . PRO A 1 73 ? -12.392 -7.883 9.531 1.00 16.24 72 PRO B N 1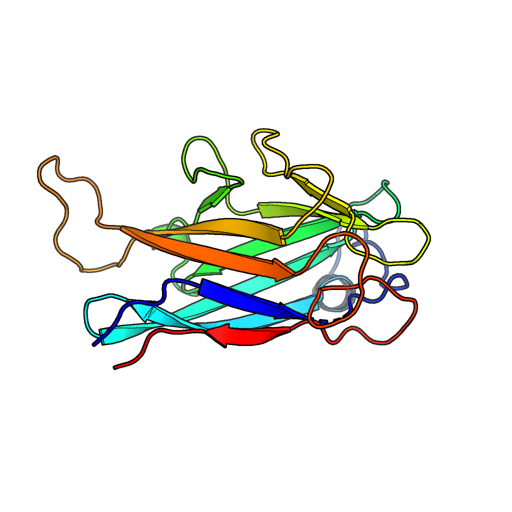
ATOM 1058 C CA . PRO A 1 73 ? -12.853 -9.011 8.721 1.00 16.14 72 PRO B CA 1
ATOM 1059 C C . PRO A 1 73 ? -14.241 -8.866 8.139 1.00 19.08 72 PRO B C 1
ATOM 1060 O O . PRO A 1 73 ? -14.481 -9.359 7.027 1.00 20.43 72 PRO B O 1
ATOM 1071 N N . THR A 1 74 ? -15.172 -8.213 8.828 1.00 18.79 73 THR B N 1
ATOM 1072 C CA . THR A 1 74 ? -16.505 -8.062 8.278 1.00 19.45 73 THR B CA 1
ATOM 1073 C C . THR A 1 74 ? -16.570 -7.051 7.142 1.00 19.57 73 THR B C 1
ATOM 1074 O O . THR A 1 74 ? -17.621 -6.936 6.514 1.00 21.38 73 THR B O 1
ATOM 1085 N N . ASN A 1 75 ? -15.469 -6.345 6.858 1.00 17.13 74 ASN B N 1
ATOM 1086 C CA . ASN A 1 75 ? -15.356 -5.372 5.775 1.00 15.85 74 ASN B CA 1
ATOM 1087 C C . ASN A 1 75 ? -14.089 -5.602 4.954 1.00 15.44 74 ASN B C 1
ATOM 1088 O O . ASN A 1 75 ? -13.550 -4.677 4.360 1.00 14.32 74 ASN B O 1
ATOM 1099 N N . ALA A 1 76 ? -13.619 -6.833 4.890 1.00 14.31 75 ALA B N 1
ATOM 1100 C CA . ALA A 1 76 ? -12.262 -7.113 4.433 1.00 14.14 75 ALA B CA 1
ATOM 1101 C C . ALA A 1 76 ? -12.060 -6.863 2.956 1.00 14.35 75 ALA B C 1
ATOM 1102 O O . ALA A 1 76 ? -10.915 -6.609 2.538 1.00 14.70 75 ALA B O 1
ATOM 1109 N N . ASP A 1 77 ? -13.135 -6.924 2.160 1.00 15.72 76 ASP B N 1
ATOM 1110 C CA . ASP A 1 77 ? -13.027 -6.547 0.756 1.00 14.64 76 ASP B CA 1
ATOM 1111 C C . ASP A 1 77 ? -12.721 -5.063 0.596 1.00 12.72 76 ASP B C 1
ATOM 1112 O O . ASP A 1 77 ? -11.946 -4.669 -0.290 1.00 14.22 76 ASP B O 1
ATOM 1121 N N . ALA A 1 78 ? -13.368 -4.240 1.405 1.00 14.66 77 ALA B N 1
ATOM 1122 C CA . ALA A 1 78 ? -13.174 -2.804 1.354 1.00 14.36 77 ALA B CA 1
ATOM 1123 C C . ALA A 1 78 ? -11.859 -2.384 1.966 1.00 14.44 77 ALA B C 1
ATOM 1124 O O . ALA A 1 78 ? -11.268 -1.395 1.526 1.00 14.85 77 ALA B O 1
ATOM 1131 N N . THR A 1 79 ? -11.392 -3.078 3.004 1.00 13.27 78 THR B N 1
ATOM 1132 C CA . THR A 1 79 ? -10.135 -2.647 3.624 1.00 13.76 78 THR B CA 1
ATOM 1133 C C . THR A 1 79 ? -8.916 -3.064 2.813 1.00 12.89 78 THR B C 1
ATOM 1134 O O . THR A 1 79 ? -7.864 -2.428 2.907 1.00 14.04 78 THR B O 1
ATOM 1145 N N . ALA A 1 80 ? -9.014 -4.114 2.021 1.00 12.28 79 ALA B N 1
ATOM 1146 C CA . ALA A 1 80 ? -7.936 -4.510 1.125 1.00 13.45 79 ALA B CA 1
ATOM 1147 C C . ALA A 1 80 ? -6.586 -4.595 1.837 1.00 11.90 79 ALA B C 1
ATOM 1148 O O . ALA A 1 80 ? -5.605 -3.936 1.468 1.00 12.78 79 ALA B O 1
ATOM 1155 N N . THR A 1 81 ? -6.565 -5.384 2.898 1.00 11.55 80 THR B N 1
ATOM 1156 C CA . THR A 1 81 ? -5.348 -5.509 3.698 1.00 12.06 80 THR B CA 1
ATOM 1157 C C . THR A 1 81 ? -4.227 -6.140 2.866 1.00 11.35 80 THR B C 1
ATOM 1158 O O . THR A 1 81 ? -4.438 -7.096 2.113 1.00 12.90 80 THR B O 1
ATOM 1169 N N . ARG A 1 82 ? -3.025 -5.621 3.012 1.00 12.76 81 ARG B N 1
ATOM 1170 C CA . ARG A 1 82 ? -1.857 -6.220 2.402 1.00 13.00 81 ARG B CA 1
ATOM 1171 C C . ARG A 1 82 ? -0.736 -6.314 3.425 1.00 12.11 81 ARG B C 1
ATOM 1172 O O . ARG A 1 82 ? -0.679 -5.529 4.380 1.00 12.82 81 ARG B O 1
ATOM 1193 N N . VAL A 1 83 ? 0.131 -7.317 3.243 1.00 12.20 82 VAL B N 1
ATOM 1194 C CA . VAL A 1 83 ? 1.230 -7.602 4.164 1.00 11.39 82 VAL B CA 1
ATOM 1195 C C . VAL A 1 83 ? 2.494 -7.930 3.395 1.00 12.57 82 VAL B C 1
ATOM 1196 O O . VAL A 1 83 ? 2.437 -8.586 2.356 1.00 12.75 82 VAL B O 1
ATOM 1209 N N . GLY A 1 84 ? 3.630 -7.480 3.908 1.00 12.41 83 GLY B N 1
ATOM 1210 C CA . GLY A 1 84 ? 4.874 -7.795 3.230 1.00 13.17 83 GLY B CA 1
ATOM 1211 C C . GLY A 1 84 ? 6.090 -7.550 4.079 1.00 12.75 83 GLY B C 1
ATOM 1212 O O . GLY A 1 84 ? 6.011 -6.990 5.174 1.00 14.17 83 GLY B O 1
ATOM 1216 N N . ILE A 1 85 ? 7.223 -8.006 3.572 1.00 13.65 84 ILE B N 1
ATOM 1217 C CA . ILE A 1 85 ? 8.494 -7.795 4.250 1.00 13.66 84 ILE B CA 1
ATOM 1218 C C . ILE A 1 85 ? 9.133 -6.569 3.624 1.00 16.24 84 ILE B C 1
ATOM 1219 O O . ILE A 1 85 ? 9.577 -6.604 2.468 1.00 18.16 84 ILE B O 1
ATOM 1235 N N . GLY A 1 86 ? 9.093 -5.459 4.361 1.00 17.97 85 GLY B N 1
ATOM 1236 C CA . GLY A 1 86 ? 9.643 -4.206 3.874 1.00 20.18 85 GLY B CA 1
ATOM 1237 C C . GLY A 1 86 ? 8.762 -3.420 2.930 1.00 21.95 85 GLY B C 1
ATOM 1238 O O . GLY A 1 86 ? 9.217 -2.394 2.398 1.00 22.41 85 GLY B O 1
ATOM 1242 N N . THR A 1 87 ? 7.547 -3.883 2.650 1.00 17.77 86 THR B N 1
ATOM 1243 C CA . THR A 1 87 ? 6.678 -3.259 1.658 1.00 18.92 86 THR B CA 1
ATOM 1244 C C . THR A 1 87 ? 5.268 -3.779 1.879 1.00 18.52 86 THR B C 1
ATOM 1245 O O . THR A 1 87 ? 5.067 -4.829 2.493 1.00 18.46 86 THR B O 1
ATOM 1256 N N . THR A 1 88 ? 4.292 -3.033 1.382 1.00 16.49 87 THR B N 1
ATOM 1257 C CA . THR A 1 88 ? 2.968 -3.608 1.170 1.00 16.70 87 THR B CA 1
ATOM 1258 C C . THR A 1 88 ? 2.477 -3.425 -0.259 1.00 19.22 87 THR B C 1
ATOM 1259 O O . THR A 1 88 ? 1.268 -3.513 -0.506 1.00 18.44 87 THR B O 1
ATOM 1270 N N . ASP A 1 89 ? 3.396 -3.214 -1.203 1.00 18.42 88 ASP B N 1
ATOM 1271 C CA . ASP A 1 89 ? 3.079 -3.144 -2.623 1.00 20.29 88 ASP B CA 1
ATOM 1272 C C . ASP A 1 89 ? 3.503 -4.433 -3.320 1.00 17.32 88 ASP B C 1
ATOM 1273 O O . ASP A 1 89 ? 4.546 -5.013 -3.002 1.00 18.20 88 ASP B O 1
ATOM 1282 N N . GLY A 1 90 ? 2.669 -4.894 -4.242 1.00 18.74 89 GLY B N 1
ATOM 1283 C CA . GLY A 1 90 ? 2.994 -6.080 -5.007 1.00 16.76 89 GLY B CA 1
ATOM 1284 C C . GLY A 1 90 ? 2.765 -7.364 -4.256 1.00 15.35 89 GLY B C 1
ATOM 1285 O O . GLY A 1 90 ? 3.303 -8.406 -4.642 1.00 15.69 89 GLY B O 1
ATOM 1289 N N . VAL A 1 91 ? 1.973 -7.306 -3.188 1.00 14.92 90 VAL B N 1
ATOM 1290 C CA . VAL A 1 91 ? 1.803 -8.414 -2.256 1.00 13.58 90 VAL B CA 1
ATOM 1291 C C . VAL A 1 91 ? 0.320 -8.596 -1.976 1.00 14.10 90 VAL B C 1
ATOM 1292 O O . VAL A 1 91 ? -0.504 -7.701 -2.186 1.00 15.16 90 VAL B O 1
ATOM 1305 N N . GLN A 1 92 ? -0.006 -9.775 -1.455 1.00 13.31 91 GLN B N 1
ATOM 1306 C CA . GLN A 1 92 ? -1.350 -10.143 -1.014 1.00 12.85 91 GLN B CA 1
ATOM 1307 C C . GLN A 1 92 ? -1.418 -9.937 0.493 1.00 11.89 91 GLN B C 1
ATOM 1308 O O . GLN A 1 92 ? -0.730 -9.061 1.022 1.00 13.66 91 GLN B O 1
ATOM 1322 N N . ASN A 1 93 ? -2.285 -10.681 1.187 1.00 11.33 92 ASN B N 1
ATOM 1323 C CA . ASN A 1 93 ? -2.492 -10.495 2.618 1.00 12.05 92 ASN B CA 1
ATOM 1324 C C . ASN A 1 93 ? -2.039 -11.696 3.439 1.00 12.15 92 ASN B C 1
ATOM 1325 O O . ASN A 1 93 ? -2.460 -11.835 4.594 1.00 12.68 92 ASN B O 1
ATOM 1336 N N . SER A 1 94 ? -1.165 -12.534 2.901 1.00 12.01 93 SER B N 1
ATOM 1337 C CA . SER A 1 94 ? -0.679 -13.687 3.657 1.00 12.68 93 SER B CA 1
ATOM 1338 C C . SER A 1 94 ? 0.844 -13.738 3.634 1.00 13.74 93 SER B C 1
ATOM 1339 O O . SER A 1 94 ? 1.504 -13.113 2.788 1.00 13.14 93 SER B O 1
ATOM 1347 N N . PHE A 1 95 ? 1.414 -14.489 4.576 1.00 13.35 94 PHE B N 1
ATOM 1348 C CA . PHE A 1 95 ? 2.834 -14.774 4.542 1.00 13.61 94 PHE B CA 1
ATOM 1349 C C . PHE A 1 95 ? 3.061 -16.185 5.049 1.00 13.31 94 PHE B C 1
ATOM 1350 O O . PHE A 1 95 ? 2.185 -16.772 5.691 1.00 12.92 94 PHE B O 1
ATOM 1367 N N . ILE A 1 96 ? 4.237 -16.735 4.760 1.00 12.50 95 ILE B N 1
ATOM 1368 C CA . ILE A 1 96 ? 4.647 -18.036 5.259 1.00 12.39 95 ILE B CA 1
ATOM 1369 C C . ILE A 1 96 ? 5.708 -17.843 6.327 1.00 13.26 95 ILE B C 1
ATOM 1370 O O . ILE A 1 96 ? 6.761 -17.262 6.063 1.00 12.29 95 ILE B O 1
ATOM 1386 N N . VAL A 1 97 ? 5.417 -18.304 7.534 1.00 12.54 96 VAL B N 1
ATOM 1387 C CA . VAL A 1 97 ? 6.368 -18.294 8.630 1.00 13.57 96 VAL B CA 1
ATOM 1388 C C . VAL A 1 97 ? 6.926 -19.696 8.777 1.00 13.37 96 VAL B C 1
ATOM 1389 O O . VAL A 1 97 ? 6.183 -20.688 8.733 1.00 13.92 96 VAL B O 1
ATOM 1402 N N . ARG A 1 98 ? 8.248 -19.790 8.848 1.00 13.21 97 ARG B N 1
ATOM 1403 C CA . ARG A 1 98 ? 8.945 -21.048 8.937 1.00 12.29 97 ARG B CA 1
ATOM 1404 C C . ARG A 1 98 ? 9.748 -21.116 10.218 1.00 12.90 97 ARG B C 1
ATOM 1405 O O . ARG A 1 98 ? 10.295 -20.113 10.685 1.00 13.90 97 ARG B O 1
ATOM 1426 N N . PHE A 1 99 ? 9.824 -22.331 10.759 1.00 15.11 98 PHE B N 1
ATOM 1427 C CA . PHE A 1 99 ? 10.494 -22.612 12.023 1.00 14.21 98 PHE B CA 1
ATOM 1428 C C . PHE A 1 99 ? 11.600 -23.626 11.776 1.00 15.08 98 PHE B C 1
ATOM 1429 O O . PHE A 1 99 ? 11.532 -24.443 10.855 1.00 16.78 98 PHE B O 1
ATOM 1446 N N . ASP A 1 100 ? 12.598 -23.613 12.672 1.00 17.16 99 ASP B N 1
ATOM 1447 C CA . ASP A 1 100 ? 13.675 -24.592 12.630 1.00 17.32 99 ASP B CA 1
ATOM 1448 C C . ASP A 1 100 ? 13.260 -25.865 13.381 1.00 18.90 99 ASP B C 1
ATOM 1449 O O . ASP A 1 100 ? 12.141 -26.000 13.884 1.00 18.34 99 ASP B O 1
ATOM 1458 N N . ASN A 1 101 ? 14.182 -26.845 13.408 1.00 22.36 100 ASN B N 1
ATOM 1459 C CA . ASN A 1 101 ? 13.884 -28.141 14.008 1.00 24.80 100 ASN B CA 1
ATOM 1460 C C . ASN A 1 101 ? 13.835 -28.089 15.526 1.00 25.20 100 ASN B C 1
ATOM 1461 O O . ASN A 1 101 ? 13.464 -29.089 16.145 1.00 28.21 100 ASN B O 1
ATOM 1472 N N . ASN A 1 102 ? 14.158 -26.954 16.131 1.00 21.27 101 ASN B N 1
ATOM 1473 C CA . ASN A 1 102 ? 13.937 -26.764 17.555 1.00 21.93 101 ASN B CA 1
ATOM 1474 C C . ASN A 1 102 ? 12.596 -26.097 17.852 1.00 22.90 101 ASN B C 1
ATOM 1475 O O . ASN A 1 102 ? 12.286 -25.861 19.021 1.00 21.95 101 ASN B O 1
ATOM 1486 N N . GLY A 1 103 ? 11.822 -25.736 16.829 1.00 19.76 102 GLY B N 1
ATOM 1487 C CA . GLY A 1 103 ? 10.575 -25.032 17.067 1.00 18.22 102 GLY B CA 1
ATOM 1488 C C . GLY A 1 103 ? 10.677 -23.529 17.113 1.00 15.20 102 GLY B C 1
ATOM 1489 O O . GLY A 1 103 ? 9.685 -22.864 17.456 1.00 16.62 102 GLY B O 1
ATOM 1493 N N . HIS A 1 104 ? 11.849 -22.974 16.821 1.00 15.65 103 HIS B N 1
ATOM 1494 C CA . HIS A 1 104 ? 12.079 -21.545 16.919 1.00 16.40 103 HIS B CA 1
ATOM 1495 C C . HIS A 1 104 ? 11.904 -20.862 15.566 1.00 16.55 103 HIS B C 1
ATOM 1496 O O . HIS A 1 104 ? 12.164 -21.444 14.514 1.00 15.20 103 HIS B O 1
ATOM 1510 N N . LEU A 1 105 ? 11.450 -19.618 15.624 1.00 15.53 104 LEU B N 1
ATOM 1511 C CA . LEU A 1 105 ? 11.237 -18.822 14.416 1.00 15.36 104 LEU B CA 1
ATOM 1512 C C . LEU A 1 105 ? 12.499 -18.810 13.567 1.00 17.07 104 LEU B C 1
ATOM 1513 O O . LEU A 1 105 ? 13.601 -18.568 14.076 1.00 16.81 104 LEU B O 1
ATOM 1529 N N . ALA A 1 106 ? 12.332 -19.037 12.261 1.00 15.34 105 ALA B N 1
ATOM 1530 C CA . ALA A 1 106 ? 13.457 -19.009 11.325 1.00 14.45 105 ALA B CA 1
ATOM 1531 C C . ALA A 1 106 ? 13.314 -17.938 10.256 1.00 17.61 105 ALA B C 1
ATOM 1532 O O . ALA A 1 106 ? 14.315 -17.273 9.915 1.00 16.86 105 ALA B O 1
ATOM 1539 N N . SER A 1 107 ? 12.127 -17.777 9.662 1.00 14.58 106 SER B N 1
ATOM 1540 C CA . SER A 1 107 ? 11.980 -16.790 8.599 1.00 15.61 106 SER B CA 1
ATOM 1541 C C . SER A 1 107 ? 10.520 -16.488 8.353 1.00 12.24 106 SER B C 1
ATOM 1542 O O . SER A 1 107 ? 9.624 -17.283 8.684 1.00 14.09 106 SER B O 1
ATOM 1550 N N . VAL A 1 108 ? 10.291 -15.343 7.709 1.00 12.25 107 VAL B N 1
ATOM 1551 C CA . VAL A 1 108 ? 8.979 -15.012 7.133 1.00 12.66 107 VAL B CA 1
ATOM 1552 C C . VAL A 1 108 ? 9.186 -14.602 5.679 1.00 11.62 107 VAL B C 1
ATOM 1553 O O . VAL A 1 108 ? 10.087 -13.812 5.383 1.00 12.45 107 VAL B O 1
ATOM 1566 N N . THR A 1 109 ? 8.351 -15.130 4.780 1.00 10.85 108 THR B N 1
ATOM 1567 C CA . THR A 1 109 ? 8.373 -14.799 3.364 1.00 11.51 108 THR B CA 1
ATOM 1568 C C . THR A 1 109 ? 6.979 -14.332 2.953 1.00 13.30 108 THR B C 1
ATOM 1569 O O . THR A 1 109 ? 5.986 -15.015 3.224 1.00 12.55 108 THR B O 1
ATOM 1580 N N . ASP A 1 110 ? 6.901 -13.186 2.294 1.00 12.16 109 ASP B N 1
ATOM 1581 C CA . ASP A 1 110 ? 5.633 -12.690 1.785 1.00 12.31 109 ASP B CA 1
ATOM 1582 C C . ASP A 1 110 ? 5.318 -13.302 0.410 1.00 12.98 109 ASP B C 1
ATOM 1583 O O . ASP A 1 110 ? 6.082 -14.075 -0.150 1.00 12.55 109 ASP B O 1
ATOM 1592 N N . THR A 1 111 ? 4.163 -12.948 -0.137 1.00 11.69 110 THR B N 1
ATOM 1593 C CA . THR A 1 111 ? 3.701 -13.589 -1.362 1.00 12.90 110 THR B CA 1
ATOM 1594 C C . THR A 1 111 ? 4.489 -13.180 -2.592 1.00 12.49 110 THR B C 1
ATOM 1595 O O . THR A 1 111 ? 4.343 -13.844 -3.633 1.00 13.73 110 THR B O 1
ATOM 1606 N N . ALA A 1 112 ? 5.245 -12.099 -2.535 1.00 12.00 111 ALA B N 1
ATOM 1607 C CA . ALA A 1 112 ? 6.173 -11.705 -3.587 1.00 12.30 111 ALA B CA 1
ATOM 1608 C C . ALA A 1 112 ? 7.554 -12.320 -3.429 1.00 14.11 111 ALA B C 1
ATOM 1609 O O . ALA A 1 112 ? 8.430 -12.059 -4.261 1.00 15.39 111 ALA B O 1
ATOM 1616 N N . GLY A 1 113 ? 7.785 -13.126 -2.389 1.00 11.77 112 GLY B N 1
ATOM 1617 C CA . GLY A 1 113 ? 9.086 -13.710 -2.148 1.00 12.55 112 GLY B CA 1
ATOM 1618 C C . GLY A 1 113 ? 10.018 -12.898 -1.285 1.00 12.32 112 GLY B C 1
ATOM 1619 O O . GLY A 1 113 ? 11.137 -13.349 -1.041 1.00 13.70 112 GLY B O 1
ATOM 1623 N N . ASN A 1 114 ? 9.610 -11.730 -0.809 1.00 12.13 113 ASN B N 1
ATOM 1624 C CA . ASN A 1 114 ? 10.492 -10.948 0.040 1.00 12.25 113 ASN B CA 1
ATOM 1625 C C . ASN A 1 114 ? 10.608 -11.687 1.355 1.00 13.34 113 ASN B C 1
ATOM 1626 O O . ASN A 1 114 ? 9.613 -12.199 1.876 1.00 13.87 113 ASN B O 1
ATOM 1637 N N . VAL A 1 115 ? 11.822 -11.803 1.868 1.00 12.40 114 VAL B N 1
ATOM 1638 C CA . VAL A 1 115 ? 12.118 -12.654 3.011 1.00 13.27 114 VAL B CA 1
ATOM 1639 C C . VAL A 1 115 ? 12.966 -11.909 4.029 1.00 13.34 114 VAL B C 1
ATOM 1640 O O . VAL A 1 115 ? 13.745 -11.009 3.702 1.00 14.57 114 VAL B O 1
ATOM 1653 N N . THR A 1 116 ? 12.729 -12.235 5.285 1.00 13.04 115 THR B N 1
ATOM 1654 C CA . THR A 1 116 ? 13.465 -11.650 6.392 1.00 13.72 115 THR B CA 1
ATOM 1655 C C . THR A 1 116 ? 14.952 -11.978 6.291 1.00 14.64 115 THR B C 1
ATOM 1656 O O . THR A 1 116 ? 15.361 -12.952 5.679 1.00 14.57 115 THR B O 1
ATOM 1667 N N . SER A 1 117 ? 15.754 -11.168 6.986 1.00 14.94 116 SER B N 1
ATOM 1668 C CA . SER A 1 117 ? 17.173 -11.480 7.208 1.00 15.62 116 SER B CA 1
ATOM 1669 C C . SER A 1 117 ? 17.303 -12.737 8.058 1.00 17.23 116 SER B C 1
ATOM 1670 O O . SER A 1 117 ? 16.416 -13.031 8.858 1.00 16.91 116 SER B O 1
ATOM 1678 N N . PRO A 1 118 ? 18.416 -13.472 7.930 1.00 18.55 117 PRO B N 1
ATOM 1679 C CA . PRO A 1 118 ? 18.550 -14.756 8.636 1.00 19.76 117 PRO B CA 1
ATOM 1680 C C . PRO A 1 118 ? 18.727 -14.628 10.141 1.00 20.61 117 PRO B C 1
ATOM 1681 O O . PRO A 1 118 ? 18.630 -15.652 10.826 1.00 23.59 117 PRO B O 1
ATOM 1692 N N . ALA A 1 119 ? 18.974 -13.434 10.672 1.00 17.90 118 ALA B N 1
ATOM 1693 C CA . ALA A 1 119 ? 19.022 -13.215 12.117 1.00 18.12 118 ALA B CA 1
ATOM 1694 C C . ALA A 1 119 ? 18.308 -11.917 12.462 1.00 21.28 118 ALA B C 1
ATOM 1695 O O . ALA A 1 119 ? 18.059 -11.069 11.592 1.00 21.07 118 ALA B O 1
ATOM 1702 N N . GLY A 1 120 ? 17.963 -11.778 13.738 1.00 20.03 119 GLY B N 1
ATOM 1703 C CA . GLY A 1 120 ? 17.397 -10.552 14.255 1.00 17.28 119 GLY B CA 1
ATOM 1704 C C . GLY A 1 120 ? 15.882 -10.575 14.373 1.00 19.53 119 GLY B C 1
ATOM 1705 O O . GLY A 1 120 ? 15.232 -11.623 14.390 1.00 19.08 119 GLY B O 1
ATOM 1709 N N . GLN A 1 121 ? 15.325 -9.387 14.528 1.00 18.59 120 GLN B N 1
ATOM 1710 C CA . GLN A 1 121 ? 13.900 -9.227 14.764 1.00 18.61 120 GLN B CA 1
ATOM 1711 C C . GLN A 1 121 ? 13.125 -9.384 13.455 1.00 18.44 120 GLN B C 1
ATOM 1712 O O . GLN A 1 121 ? 13.587 -8.966 12.385 1.00 20.63 120 GLN B O 1
ATOM 1726 N N . VAL A 1 122 ? 11.921 -9.956 13.549 1.00 16.20 121 VAL B N 1
ATOM 1727 C CA . VAL A 1 122 ? 11.049 -10.186 12.394 1.00 16.31 121 VAL B CA 1
ATOM 1728 C C . VAL A 1 122 ? 9.883 -9.214 12.431 1.00 17.99 121 VAL B C 1
ATOM 1729 O O . VAL A 1 122 ? 9.028 -9.282 13.322 1.00 16.29 121 VAL B O 1
ATOM 1742 N N . LEU A 1 123 ? 9.851 -8.304 11.468 1.00 15.86 122 LEU B N 1
ATOM 1743 C CA . LEU A 1 123 ? 8.773 -7.344 11.304 1.00 16.30 122 LEU B CA 1
ATOM 1744 C C . LEU A 1 123 ? 8.064 -7.576 9.978 1.00 15.39 122 LEU B C 1
ATOM 1745 O O . LEU A 1 123 ? 8.712 -7.612 8.930 1.00 16.01 122 LEU B O 1
ATOM 1761 N N . VAL A 1 124 ? 6.740 -7.689 10.026 1.00 14.14 123 VAL B N 1
ATOM 1762 C CA . VAL A 1 124 ? 5.896 -7.817 8.835 1.00 13.50 123 VAL B CA 1
ATOM 1763 C C . VAL A 1 124 ? 5.109 -6.519 8.710 1.00 14.16 123 VAL B C 1
ATOM 1764 O O . VAL A 1 124 ? 4.427 -6.107 9.651 1.00 14.94 123 VAL B O 1
ATOM 1777 N N . GLN A 1 125 ? 5.256 -5.827 7.601 1.00 13.04 124 GLN B N 1
ATOM 1778 C CA . GLN A 1 125 ? 4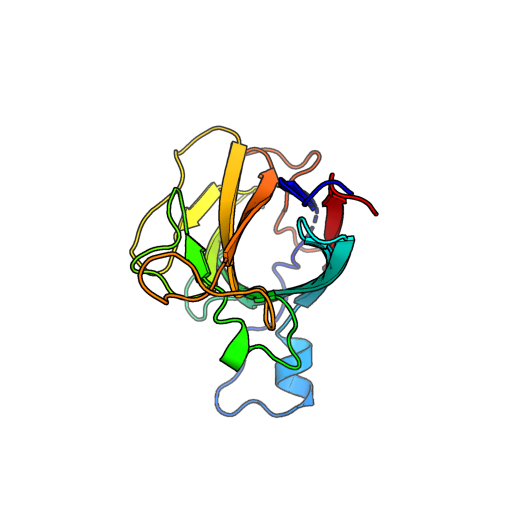.529 -4.596 7.378 1.00 12.23 124 GLN B CA 1
ATOM 1779 C C . GLN A 1 125 ? 3.100 -4.902 6.957 1.00 12.74 124 GLN B C 1
ATOM 1780 O O . GLN A 1 125 ? 2.870 -5.775 6.117 1.00 13.04 124 GLN B O 1
ATOM 1794 N N . ILE A 1 126 ? 2.152 -4.158 7.513 1.00 13.86 125 ILE B N 1
ATOM 1795 C CA . ILE A 1 126 ? 0.724 -4.333 7.267 1.00 11.95 125 ILE B CA 1
ATOM 1796 C C . ILE A 1 126 ? 0.163 -2.998 6.804 1.00 13.82 125 ILE B C 1
ATOM 1797 O O . ILE A 1 126 ? 0.463 -1.948 7.403 1.00 15.42 125 ILE B O 1
ATOM 1813 N N . SER A 1 127 ? -0.736 -3.014 5.831 1.00 12.18 126 SER B N 1
ATOM 1814 C CA . SER A 1 127 ? -1.496 -1.805 5.538 1.00 12.78 126 SER B CA 1
ATOM 1815 C C . SER A 1 127 ? -2.941 -2.150 5.185 1.00 13.66 126 SER B C 1
ATOM 1816 O O . SER A 1 127 ? -3.235 -3.267 4.738 1.00 13.73 126 SER B O 1
ATOM 1824 N N . TYR A 1 128 ? -3.848 -1.172 5.332 1.00 12.88 127 TYR B N 1
ATOM 1825 C CA . TYR A 1 128 ? -5.260 -1.369 4.980 1.00 14.15 127 TYR B CA 1
ATOM 1826 C C . TYR A 1 128 ? -5.911 -0.011 4.749 1.00 14.39 127 TYR B C 1
ATOM 1827 O O . TYR A 1 128 ? -5.400 1.021 5.213 1.00 13.95 127 TYR B O 1
ATOM 1845 N N . ASN A 1 129 ? -7.012 -0.017 3.997 1.00 13.40 128 ASN B N 1
ATOM 1846 C CA . ASN A 1 129 ? -7.767 1.206 3.754 1.00 14.16 128 ASN B CA 1
ATOM 1847 C C . ASN A 1 129 ? -8.560 1.592 4.996 1.00 15.23 128 ASN B C 1
ATOM 1848 O O . ASN A 1 129 ? -9.308 0.783 5.541 1.00 15.41 128 ASN B O 1
ATOM 1859 N N . VAL A 1 130 ? -8.428 2.850 5.419 1.00 15.96 129 VAL B N 1
ATOM 1860 C CA . VAL A 1 130 ? -9.241 3.423 6.491 1.00 16.61 129 VAL B CA 1
ATOM 1861 C C . VAL A 1 130 ? -10.553 3.883 5.862 1.00 19.23 129 VAL B C 1
ATOM 1862 O O . VAL A 1 130 ? -10.615 4.953 5.251 1.00 20.84 129 VAL B O 1
ATOM 1875 N N . VAL A 1 131 ? -11.604 3.076 5.983 1.00 22.41 130 VAL B N 1
ATOM 1876 C CA . VAL A 1 131 ? -12.794 3.332 5.181 1.00 23.56 130 VAL B CA 1
ATOM 1877 C C . VAL A 1 131 ? -13.499 4.581 5.692 1.00 28.40 130 VAL B C 1
ATOM 1878 O O . VAL A 1 131 ? -13.481 4.898 6.890 1.00 29.70 130 VAL B O 1
ATOM 1891 N N . GLY A 1 132 ? -14.090 5.324 4.763 1.00 27.18 131 GLY B N 1
ATOM 1892 C CA . GLY A 1 132 ? -14.696 6.595 5.090 1.00 37.46 131 GLY B CA 1
ATOM 1893 C C . GLY A 1 132 ? -13.739 7.767 5.183 1.00 42.81 131 GLY B C 1
ATOM 1894 O O . GLY A 1 132 ? -14.180 8.918 5.061 1.00 45.62 131 GLY B O 1
ATOM 1895 N N . ALA A 1 133 ? -12.445 7.526 5.407 1.00 38.29 132 ALA B N 1
ATOM 1896 C CA . ALA A 1 133 ? -11.494 8.630 5.423 1.00 33.57 132 ALA B CA 1
ATOM 1897 C C . ALA A 1 133 ? -11.420 9.266 4.045 1.00 38.54 132 ALA B C 1
ATOM 1898 O O . ALA A 1 133 ? -11.563 8.602 3.012 1.00 36.92 132 ALA B O 1
ATOM 1900 N N . ASN A 1 134 ? -11.203 10.571 4.027 1.00 36.31 133 ASN B N 1
ATOM 1901 C CA . ASN A 1 134 ? -11.104 11.261 2.753 1.00 34.09 133 ASN B CA 1
ATOM 1902 C C . ASN A 1 134 ? -9.947 10.674 1.945 1.00 33.40 133 ASN B C 1
ATOM 1903 O O . ASN A 1 134 ? -8.886 10.385 2.504 1.00 35.17 133 ASN B O 1
ATOM 1908 N N . PRO A 1 135 ? -10.125 10.429 0.640 1.00 35.34 134 PRO B N 1
ATOM 1909 C CA . PRO A 1 135 ? -9.019 9.913 -0.178 1.00 36.60 134 PRO B CA 1
ATOM 1910 C C . PRO A 1 135 ? -7.887 10.924 -0.257 1.00 38.11 134 PRO B C 1
ATOM 1911 O O . PRO A 1 135 ? -7.973 12.058 0.227 1.00 38.13 134 PRO B O 1
ATOM 1915 N N . ASP A 1 136 ? -6.789 10.495 -0.884 1.00 40.17 135 ASP B N 1
ATOM 1916 C CA . ASP A 1 136 ? -5.597 11.329 -0.980 1.00 47.90 135 ASP B CA 1
ATOM 1917 C C . ASP A 1 136 ? -5.671 12.251 -2.202 1.00 50.37 135 ASP B C 1
ATOM 1918 O O . ASP A 1 136 ? -6.694 12.325 -2.889 1.00 49.09 135 ASP B O 1
ATOM 1923 N N . GLU A 1 137 ? -4.571 12.970 -2.445 1.00 57.51 136 GLU B N 1
ATOM 1924 C CA . GLU A 1 137 ? -4.448 13.962 -3.550 1.00 64.23 136 GLU B CA 1
ATOM 1925 C C . GLU A 1 137 ? -4.870 13.357 -4.897 1.00 60.74 136 GLU B C 1
ATOM 1926 O O . GLU A 1 137 ? -5.678 13.994 -5.598 1.00 60.85 136 GLU B O 1
ATOM 1932 N N . ALA A 1 138 ? -4.322 12.189 -5.244 1.00 57.46 137 ALA B N 1
ATOM 1933 C CA . ALA A 1 138 ? -4.624 11.506 -6.493 1.00 53.73 137 ALA B CA 1
ATOM 1934 C C . ALA A 1 138 ? -5.942 10.741 -6.457 1.00 52.16 137 ALA B C 1
ATOM 1935 O O . ALA A 1 138 ? -6.309 10.136 -7.467 1.00 50.87 137 ALA B O 1
ATOM 1937 N N . GLY A 1 139 ? -6.663 10.756 -5.334 1.00 47.53 138 GLY B N 1
ATOM 1938 C CA . GLY A 1 139 ? -7.927 10.053 -5.225 1.00 44.65 138 GLY B CA 1
ATOM 1939 C C . GLY A 1 139 ? -7.842 8.646 -4.659 1.00 43.05 138 GLY B C 1
ATOM 1940 O O . GLY A 1 139 ? -8.889 8.038 -4.384 1.00 37.69 138 GLY B O 1
ATOM 1941 N N . ALA A 1 140 ? -6.636 8.109 -4.470 1.00 40.74 139 ALA B N 1
ATOM 1942 C CA . ALA A 1 140 ? -6.500 6.770 -3.921 1.00 37.62 139 ALA B CA 1
ATOM 1943 C C . ALA A 1 140 ? -6.968 6.753 -2.467 1.00 38.19 139 ALA B C 1
ATOM 1944 O O . ALA A 1 140 ? -6.931 7.779 -1.778 1.00 36.58 139 ALA B O 1
ATOM 1946 N N . PRO A 1 141 ? -7.431 5.605 -1.979 1.00 38.83 140 PRO B N 1
ATOM 1947 C CA . PRO A 1 141 ? -7.880 5.531 -0.586 1.00 33.86 140 PRO B CA 1
ATOM 1948 C C . PRO A 1 141 ? -6.726 5.761 0.384 1.00 21.19 140 PRO B C 1
ATOM 1949 O O . PRO A 1 141 ? -5.580 5.402 0.110 1.00 27.29 140 PRO B O 1
ATOM 1953 N N . THR A 1 142 ? -7.043 6.396 1.507 1.00 24.31 141 THR B N 1
ATOM 1954 C CA . THR A 1 142 ? -6.066 6.637 2.573 1.00 20.06 141 THR B CA 1
ATOM 1955 C C . THR A 1 142 ? -5.852 5.334 3.344 1.00 17.78 141 THR B C 1
ATOM 1956 O O . THR A 1 142 ? -6.823 4.656 3.689 1.00 18.17 141 THR B O 1
ATOM 1967 N N . ARG A 1 143 ? -4.598 4.958 3.540 1.00 16.91 142 ARG B N 1
ATOM 1968 C CA . ARG A 1 143 ? -4.226 3.717 4.215 1.00 16.50 142 ARG B CA 1
ATOM 1969 C C . ARG A 1 143 ? -3.418 4.000 5.473 1.00 19.35 142 ARG B C 1
ATOM 1970 O O . ARG A 1 143 ? -2.758 5.034 5.611 1.00 19.30 142 ARG B O 1
ATOM 1991 N N . HIS A 1 144 ? -3.532 3.080 6.412 1.00 16.04 143 HIS B N 1
ATOM 1992 C CA . HIS A 1 144 ? -2.772 3.058 7.657 1.00 16.81 143 HIS B CA 1
ATOM 1993 C C . HIS A 1 144 ? -1.788 1.910 7.542 1.00 15.68 143 HIS B C 1
ATOM 1994 O O . HIS A 1 144 ? -2.177 0.791 7.182 1.00 15.45 143 HIS B O 1
ATOM 2009 N N . THR A 1 145 ? -0.515 2.191 7.803 1.00 17.03 144 THR B N 1
ATOM 2010 C CA . THR A 1 145 ? 0.532 1.187 7.822 1.00 17.40 144 THR B CA 1
ATOM 2011 C C . THR A 1 145 ? 1.103 1.025 9.226 1.00 16.88 144 THR B C 1
ATOM 2012 O O . THR A 1 145 ? 1.341 2.017 9.930 1.00 18.49 144 THR B O 1
ATOM 2023 N N . PHE A 1 146 ? 1.362 -0.222 9.621 1.00 14.59 145 PHE B N 1
ATOM 2024 C CA . PHE A 1 146 ? 2.002 -0.543 10.892 1.00 14.83 145 PHE B CA 1
ATOM 2025 C C . PHE A 1 146 ? 2.716 -1.883 10.764 1.00 15.50 145 PHE B C 1
ATOM 2026 O O . PHE A 1 146 ? 2.562 -2.605 9.774 1.00 15.95 145 PHE B O 1
ATOM 2043 N N . ASP A 1 147 ? 3.528 -2.213 11.752 1.00 14.60 146 ASP B N 1
ATOM 2044 C CA . ASP A 1 147 ? 4.269 -3.466 11.765 1.00 14.48 146 ASP B CA 1
ATOM 2045 C C . ASP A 1 147 ? 3.652 -4.480 12.735 1.00 14.59 146 ASP B C 1
ATOM 2046 O O . ASP A 1 147 ? 3.156 -4.126 13.817 1.00 16.93 146 ASP B O 1
ATOM 2055 N N . VAL A 1 148 ? 3.732 -5.746 12.358 1.00 14.98 147 VAL B N 1
ATOM 2056 C CA . VAL A 1 148 ? 3.553 -6.905 13.233 1.00 14.12 147 VAL B CA 1
ATOM 2057 C C . VAL A 1 148 ? 4.953 -7.459 13.556 1.00 17.70 147 VAL B C 1
ATOM 2058 O O . VAL A 1 148 ? 5.731 -7.799 12.654 1.00 16.21 147 VAL B O 1
ATOM 2071 N N . ASN A 1 149 ? 5.294 -7.540 14.832 1.00 17.04 148 ASN B N 1
ATOM 2072 C CA . ASN A 1 149 ? 6.607 -7.971 15.319 1.00 16.40 148 ASN B CA 1
ATOM 2073 C C . ASN A 1 149 ? 6.433 -9.380 15.882 1.00 17.93 148 ASN B C 1
ATOM 2074 O O . ASN A 1 149 ? 5.748 -9.567 16.895 1.00 17.94 148 ASN B O 1
ATOM 2085 N N . LEU A 1 150 ? 7.005 -10.375 15.216 1.00 14.72 149 LEU B N 1
ATOM 2086 C CA . LEU A 1 150 ? 6.838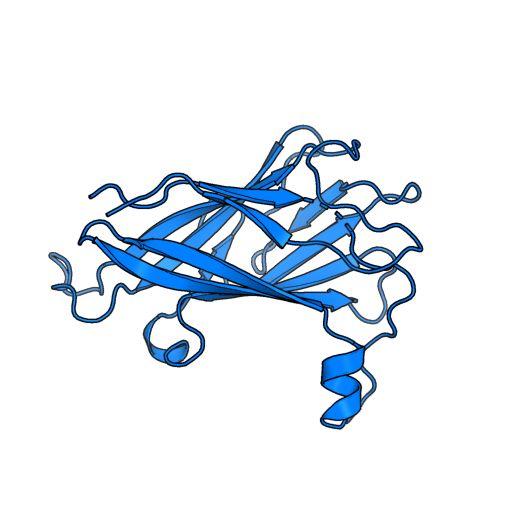 -11.774 15.609 1.00 16.75 149 LEU B CA 1
ATOM 2087 C C . LEU A 1 150 ? 7.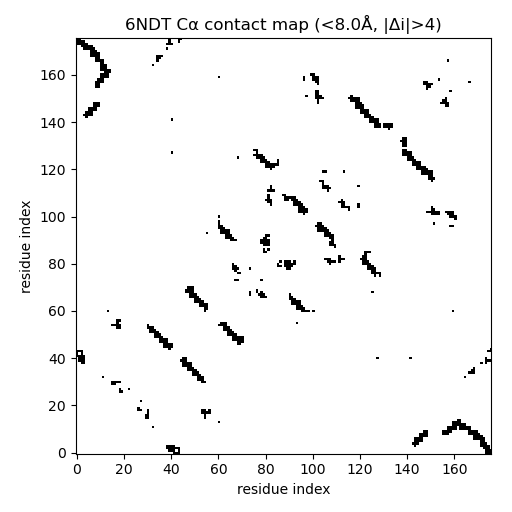934 -12.251 16.549 1.00 14.30 149 LEU B C 1
ATOM 2088 O O . LEU A 1 150 ? 7.895 -13.410 16.980 1.00 16.47 149 LEU B O 1
ATOM 2104 N N . GLY A 1 151 ? 8.915 -11.397 16.831 1.00 16.95 150 GLY B N 1
ATOM 2105 C CA . GLY A 1 151 ? 9.958 -11.754 17.778 1.00 16.63 150 GLY B CA 1
ATOM 2106 C C . GLY A 1 151 ? 11.338 -11.865 17.173 1.00 18.47 150 GLY B C 1
ATOM 2107 O O . GLY A 1 151 ? 11.595 -11.303 16.099 1.00 17.23 150 GLY B O 1
ATOM 2111 N N . GLU A 1 152 ? 12.259 -12.507 17.889 1.00 17.57 151 GLU B N 1
ATOM 2112 C CA . GLU A 1 152 ? 13.678 -12.620 17.471 1.00 16.89 151 GLU B CA 1
ATOM 2113 C C . GLU A 1 152 ? 13.967 -14.025 16.944 1.00 16.79 151 GLU B C 1
ATOM 2114 O O . GLU A 1 152 ? 13.693 -14.994 17.662 1.00 17.53 151 GLU B O 1
ATOM 2126 N N . ILE A 1 153 ? 14.499 -14.128 15.726 1.00 17.41 152 ILE B N 1
ATOM 2127 C CA . ILE A 1 153 ? 14.874 -15.412 15.158 1.00 16.77 152 ILE B CA 1
ATOM 2128 C C . ILE A 1 153 ? 15.715 -16.208 16.144 1.00 18.01 152 ILE B C 1
ATOM 2129 O O . ILE A 1 153 ? 16.649 -15.676 16.757 1.00 18.66 152 ILE B O 1
ATOM 2145 N N . GLY A 1 154 ? 15.372 -17.494 16.304 1.00 16.73 153 GLY B N 1
ATOM 2146 C CA . GLY A 1 154 ? 16.192 -18.438 17.054 1.00 17.11 153 GLY B CA 1
ATOM 2147 C C . GLY A 1 154 ? 15.964 -18.450 18.538 1.00 20.37 153 GLY B C 1
ATOM 2148 O O . GLY A 1 154 ? 16.710 -19.136 19.251 1.00 23.00 153 GLY B O 1
ATOM 2152 N N . THR A 1 155 ? 14.990 -17.713 19.040 1.00 18.98 154 THR B N 1
ATOM 2153 C CA . THR A 1 155 ? 14.737 -17.703 20.471 1.00 21.34 154 THR B CA 1
ATOM 2154 C C . THR A 1 155 ? 13.255 -17.868 20.762 1.00 23.55 154 THR B C 1
ATOM 2155 O O . THR A 1 155 ? 12.398 -17.524 19.945 1.00 19.98 154 THR B O 1
ATOM 2159 N N . SER A 1 156 ? 12.938 -18.323 21.973 1.00 23.58 155 SER B N 1
ATOM 2160 C CA . SER A 1 156 ? 11.512 -18.523 22.336 1.00 22.99 155 SER B CA 1
ATOM 2161 C C . SER A 1 156 ? 10.976 -17.350 23.165 1.00 24.22 155 SER B C 1
ATOM 2162 O O . SER A 1 156 ? 9.750 -17.196 23.217 1.00 24.16 155 SER B O 1
ATOM 2165 N N . LYS A 1 157 ? 11.851 -16.527 23.750 1.00 19.22 156 LYS B N 1
ATOM 2166 C CA . LYS A 1 157 ? 11.354 -15.477 24.624 1.00 23.32 156 LYS B CA 1
ATOM 2167 C C . LYS A 1 157 ? 10.680 -14.374 23.815 1.00 19.63 156 LYS B C 1
ATOM 2168 O O . LYS A 1 157 ? 11.295 -13.797 22.908 1.00 20.89 156 LYS B O 1
ATOM 2174 N N . ASN A 1 158 ? 9.420 -14.075 24.151 1.00 20.55 157 ASN B N 1
ATOM 2175 C CA . ASN A 1 158 ? 8.667 -13.005 23.510 1.00 21.75 157 ASN B CA 1
ATOM 2176 C C . ASN A 1 158 ? 8.624 -13.171 21.992 1.00 20.23 157 ASN B C 1
ATOM 2177 O O . ASN A 1 158 ? 8.585 -12.186 21.253 1.00 20.35 157 ASN B O 1
ATOM 2182 N N . THR A 1 159 ? 8.583 -14.421 21.523 1.00 17.71 158 THR B N 1
ATOM 2183 C CA . THR A 1 159 ? 8.688 -14.746 20.108 1.00 16.66 158 THR B CA 1
ATOM 2184 C C . THR A 1 159 ? 7.745 -15.901 19.800 1.00 17.35 158 THR B C 1
ATOM 2185 O O . THR A 1 159 ? 7.488 -16.754 20.658 1.00 20.67 158 THR B O 1
ATOM 2196 N N . ILE A 1 160 ? 7.145 -15.866 18.613 1.00 16.91 159 ILE B N 1
ATOM 2197 C CA . ILE A 1 160 ? 6.292 -16.976 18.179 1.00 19.18 159 ILE B CA 1
ATOM 2198 C C . ILE A 1 160 ? 7.117 -18.249 18.023 1.00 14.85 159 ILE B C 1
ATOM 2199 O O . ILE A 1 160 ? 8.268 -18.213 17.556 1.00 15.09 159 ILE B O 1
ATOM 2215 N N . THR A 1 161 ? 6.539 -19.372 18.474 1.00 14.83 160 THR B N 1
ATOM 2216 C CA . THR A 1 161 ? 7.196 -20.672 18.484 1.00 13.55 160 THR B CA 1
ATOM 2217 C C . THR A 1 161 ? 6.289 -21.714 17.842 1.00 13.20 160 THR B C 1
ATOM 2218 O O . THR A 1 161 ? 5.096 -21.478 17.615 1.00 14.63 160 THR B O 1
ATOM 2229 N N . GLN A 1 162 ? 6.868 -22.869 17.528 1.00 13.73 161 GLN 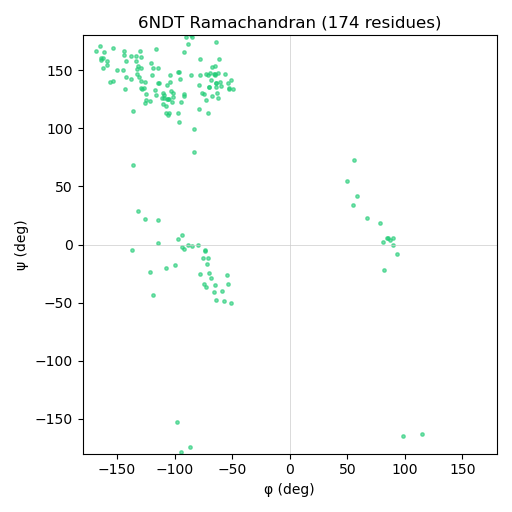B N 1
ATOM 2230 C CA . GLN A 1 162 ? 6.126 -24.012 16.942 1.00 14.44 161 GLN B CA 1
ATOM 2231 C C . GLN A 1 162 ? 6.565 -25.296 17.644 1.00 14.70 161 GLN B C 1
ATOM 2232 O O . GLN A 1 162 ? 7.255 -26.109 17.018 1.00 16.04 161 GLN B O 1
ATOM 2246 N N . PHE A 1 163 ? 6.204 -25.431 18.918 1.00 14.50 162 PHE B N 1
ATOM 2247 C CA . PHE A 1 163 ? 6.458 -26.631 19.704 1.00 14.73 162 PHE B CA 1
ATOM 2248 C C . PHE A 1 163 ? 5.272 -27.594 19.622 1.00 16.23 162 PHE B C 1
ATOM 2249 O O . PHE A 1 163 ? 4.147 -27.221 19.266 1.00 15.33 162 PHE B O 1
ATOM 2266 N N . SER A 1 164 ? 5.513 -28.840 20.053 1.00 19.08 163 SER B N 1
ATOM 2267 C CA . SER A 1 164 ? 4.436 -29.825 20.202 1.00 18.71 163 SER B CA 1
ATOM 2268 C C . SER A 1 164 ? 3.759 -29.595 21.554 1.00 19.16 163 SER B C 1
ATOM 2269 O O . SER A 1 164 ? 3.988 -30.290 22.554 1.00 21.23 163 SER B O 1
ATOM 2277 N N . ASP A 1 165 ? 2.885 -28.592 21.567 1.00 16.83 164 ASP B N 1
ATOM 2278 C CA . ASP A 1 165 ? 2.179 -28.097 22.743 1.00 19.50 164 ASP B CA 1
ATOM 2279 C C . ASP A 1 165 ? 0.986 -27.299 22.219 1.00 19.63 164 ASP B C 1
ATOM 2280 O O . ASP A 1 165 ? 0.906 -26.982 21.035 1.00 18.32 164 ASP B O 1
ATOM 2289 N N . LYS A 1 166 ? 0.045 -27.004 23.103 1.00 20.49 165 LYS B N 1
ATOM 2290 C CA . LYS A 1 166 ? -1.201 -26.278 22.766 1.00 23.23 165 LYS B CA 1
ATOM 2291 C C . LYS A 1 166 ? -0.901 -24.985 22.000 1.00 18.30 165 LYS B C 1
ATOM 2292 O O . LYS A 1 166 ? 0.100 -24.333 22.305 1.00 17.28 165 LYS B O 1
ATOM 2311 N N . SER A 1 167 ? -1.729 -24.652 21.011 1.00 19.92 166 SER B N 1
ATOM 2312 C CA . SER A 1 167 ? -1.654 -23.352 20.336 1.00 15.77 166 SER B CA 1
ATOM 2313 C C . SER A 1 167 ? -2.065 -22.271 21.327 1.00 18.12 166 SER B C 1
ATOM 2314 O O . SER A 1 167 ? -3.130 -22.345 21.944 1.00 19.93 166 SER B O 1
ATOM 2322 N N . THR A 1 168 ? -1.216 -21.266 21.469 1.00 15.69 167 THR B N 1
ATOM 2323 C CA . THR A 1 168 ? -1.425 -20.152 22.386 1.00 17.22 167 THR B CA 1
ATOM 2324 C C . THR A 1 168 ? -1.062 -18.823 21.743 1.00 16.62 167 THR B C 1
ATOM 2325 O O . THR A 1 168 ? -1.303 -17.789 22.354 1.00 17.39 167 THR B O 1
ATOM 2336 N N . THR A 1 169 ? -0.523 -18.802 20.521 1.00 14.94 168 THR B N 1
ATOM 2337 C CA . THR A 1 169 ? -0.061 -17.554 19.893 1.00 15.79 168 THR B CA 1
ATOM 2338 C C . THR A 1 169 ? -1.141 -16.489 19.907 1.00 15.19 168 THR B C 1
ATOM 2339 O O . THR A 1 169 ? -2.310 -16.764 19.625 1.00 16.97 168 THR B O 1
ATOM 2350 N N . LYS A 1 170 ? -0.746 -15.277 20.280 1.00 17.31 169 LYS B N 1
ATOM 2351 C CA . LYS A 1 170 ? -1.652 -14.142 20.299 1.00 18.62 169 LYS B CA 1
ATOM 2352 C C . LYS A 1 170 ? -0.824 -12.867 20.332 1.00 16.65 169 LYS B C 1
ATOM 2353 O O . LYS A 1 170 ? 0.367 -12.869 20.651 1.00 18.02 169 LYS B O 1
ATOM 2372 N N . ALA A 1 171 ? -1.466 -11.774 19.953 1.00 16.97 170 ALA B N 1
ATOM 2373 C CA . ALA A 1 171 ? -0.862 -10.468 20.180 1.00 16.62 170 ALA B CA 1
ATOM 2374 C C . ALA A 1 171 ? -0.859 -10.143 21.670 1.00 18.48 170 ALA B C 1
ATOM 2375 O O . ALA A 1 171 ? -1.848 -10.391 22.375 1.00 21.41 170 ALA B O 1
ATOM 2382 N N . TYR A 1 172 ? 0.271 -9.626 22.148 1.00 17.31 171 TYR B N 1
ATOM 2383 C CA . TYR A 1 172 ? 0.381 -9.246 23.548 1.00 19.32 171 TYR B CA 1
ATOM 2384 C C . TYR A 1 172 ? 0.394 -7.748 23.785 1.00 23.52 171 TYR B C 1
ATOM 2385 O O . TYR A 1 172 ? 0.060 -7.331 24.890 1.00 23.06 171 TYR B O 1
ATOM 2394 N N . GLU A 1 173 ? 0.719 -6.925 22.793 1.00 18.64 172 GLU B N 1
ATOM 2395 C CA . GLU A 1 173 ? 0.716 -5.485 23.016 1.00 20.51 172 GLU B CA 1
ATOM 2396 C C . GLU A 1 173 ? 0.676 -4.744 21.696 1.00 17.27 172 GLU B C 1
ATOM 2397 O O . GLU A 1 173 ? 1.144 -5.242 20.667 1.00 17.21 172 GLU B O 1
ATOM 2403 N N . GLN A 1 174 ? 0.113 -3.543 21.730 1.00 17.25 173 GLN B N 1
ATOM 2404 C CA . GLN A 1 174 ? 0.197 -2.591 20.628 1.00 18.63 173 GLN B CA 1
ATOM 2405 C C . GLN A 1 174 ? 0.299 -1.203 21.242 1.00 19.88 173 GLN B C 1
ATOM 2406 O O . GLN A 1 174 ? 0.076 -1.027 22.454 1.00 21.04 173 GLN B O 1
ATOM 2412 N N . ASP A 1 175 ? 0.663 -0.211 20.430 1.00 18.54 174 ASP B N 1
ATOM 2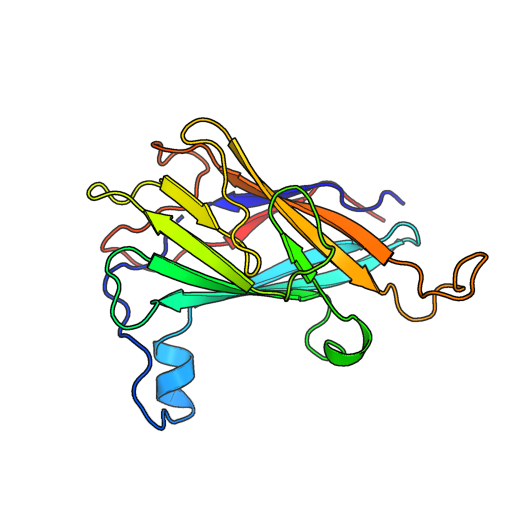413 C CA . ASP A 1 175 ? 1.115 1.072 20.970 1.00 20.14 174 ASP B CA 1
ATOM 2414 C C . ASP A 1 175 ? 0.209 2.261 20.669 1.00 22.03 174 ASP B C 1
ATOM 2415 O O . ASP A 1 175 ? 0.518 3.383 21.114 1.00 22.00 174 ASP B O 1
ATOM 2420 N N . GLY A 1 176 ? -0.915 2.057 19.975 1.00 18.70 175 GLY B N 1
ATOM 2421 C CA . GLY A 1 176 ? -1.819 3.147 19.684 1.00 18.43 175 GLY B CA 1
ATOM 2422 C C . GLY A 1 176 ? -2.840 3.322 20.805 1.00 18.69 175 GLY B C 1
ATOM 2423 O O . GLY A 1 176 ? -2.944 2.485 21.701 1.00 19.34 175 GLY B O 1
ATOM 2424 N N . TYR A 1 177 ? -3.626 4.390 20.706 1.00 20.63 176 TYR B N 1
ATOM 2425 C CA . TYR A 1 177 ? -4.641 4.653 21.725 1.00 20.60 176 TYR B CA 1
ATOM 2426 C C . TYR A 1 177 ? -5.575 5.745 21.235 1.00 25.89 176 TYR B C 1
ATOM 2427 O O . TYR A 1 177 ? -5.269 6.474 20.286 1.00 22.81 176 TYR B O 1
ATOM 2436 N N . THR A 1 178 ? -6.698 5.874 21.948 1.00 29.13 177 THR B N 1
ATOM 2437 C CA . THR A 1 178 ? -7.707 6.942 21.714 1.00 31.62 177 THR B CA 1
ATOM 2438 C C . THR A 1 178 ? -7.729 7.847 22.952 1.00 33.71 177 THR B C 1
ATOM 2439 O O . THR A 1 178 ? -8.558 8.770 22.964 1.00 37.49 177 THR B O 1
#